Protein AF-D3AUE2-F1 (afdb_monomer_lite)

Secondary structure (DSSP, 8-state):
-----------------------------------------TT---TTSPEEEEEEE---HHHHHHHHHHHHHHHHTHHHHHTEEEEEEE-SSHHHHHHHHHHHHTT-TTPPPPPSEE---HHHHHHHHTTT-S--GGGGS-HHHHHTS-HHHHHHT--TT-S---S-------

Structure (mmCIF, N/CA/C/O backbone):
data_AF-D3AUE2-F1
#
_entry.id   AF-D3AUE2-F1
#
loop_
_atom_site.group_PDB
_atom_site.id
_atom_site.type_symbol
_atom_site.label_atom_id
_atom_site.label_alt_id
_atom_site.label_comp_id
_atom_site.label_asym_id
_atom_site.label_entity_id
_atom_site.label_seq_id
_atom_site.pdbx_PDB_ins_code
_atom_site.Cartn_x
_atom_site.Cartn_y
_atom_site.Cartn_z
_atom_site.occupancy
_atom_site.B_iso_or_equiv
_atom_site.auth_seq_id
_atom_site.auth_comp_id
_atom_site.auth_asym_id
_atom_site.auth_atom_id
_atom_site.pdbx_PDB_model_num
ATOM 1 N N . MET A 1 1 ? -59.117 -44.805 85.372 1.00 37.91 1 MET A N 1
ATOM 2 C CA . MET A 1 1 ? -57.916 -45.395 84.750 1.00 37.91 1 MET A CA 1
ATOM 3 C C . MET A 1 1 ? -57.252 -44.289 83.938 1.00 37.91 1 MET A C 1
ATOM 5 O O . MET A 1 1 ? -57.875 -43.850 82.989 1.00 37.91 1 MET A O 1
ATOM 9 N N . ILE A 1 2 ? -56.075 -43.821 84.394 1.00 37.97 2 ILE A N 1
ATOM 10 C CA . ILE A 1 2 ? -55.089 -42.940 83.708 1.00 37.97 2 ILE A CA 1
ATOM 11 C C . ILE A 1 2 ? -55.617 -41.509 83.374 1.00 37.97 2 ILE A C 1
ATOM 13 O O . ILE A 1 2 ? -56.423 -41.362 82.472 1.00 37.97 2 ILE A O 1
ATOM 17 N N . ARG A 1 3 ? -55.403 -40.445 84.185 1.00 29.08 3 ARG A N 1
ATOM 18 C CA . ARG A 1 3 ? -54.170 -39.651 84.498 1.00 29.08 3 ARG A CA 1
ATOM 19 C C . ARG A 1 3 ? -53.664 -38.923 83.226 1.00 29.08 3 ARG A C 1
ATOM 21 O O . ARG A 1 3 ? -53.379 -39.604 82.257 1.00 29.08 3 ARG A O 1
ATOM 28 N N . PHE A 1 4 ? -53.649 -37.591 83.088 1.00 37.53 4 PHE A N 1
ATOM 29 C CA . PHE A 1 4 ? -52.763 -36.584 83.711 1.00 37.53 4 PHE A CA 1
ATOM 30 C C . PHE A 1 4 ? -53.213 -35.161 83.258 1.00 37.53 4 PHE A C 1
ATOM 32 O O . PHE A 1 4 ? -53.551 -34.997 82.093 1.00 37.53 4 PHE A O 1
ATOM 39 N N . GLN A 1 5 ? -53.416 -34.211 84.189 1.00 35.44 5 GLN A N 1
ATOM 40 C CA . GLN A 1 5 ? -52.673 -32.932 84.396 1.00 35.44 5 GLN A CA 1
ATOM 41 C C . GLN A 1 5 ? -52.550 -32.007 83.158 1.00 35.44 5 GLN A C 1
ATOM 43 O O . GLN A 1 5 ? -51.971 -32.408 82.161 1.00 35.44 5 GLN A O 1
ATOM 48 N N . CYS A 1 6 ? -53.195 -30.829 83.100 1.00 32.47 6 CYS A N 1
ATOM 49 C CA . CYS A 1 6 ? -53.031 -29.595 83.905 1.00 32.47 6 CYS A CA 1
ATOM 50 C C . CYS A 1 6 ? -51.726 -28.851 83.578 1.00 32.47 6 CYS A C 1
ATOM 52 O O . CYS A 1 6 ? -50.677 -29.321 83.995 1.00 32.47 6 CYS A O 1
ATOM 54 N N . GLU A 1 7 ? -51.815 -27.697 82.901 1.00 35.69 7 GLU A N 1
ATOM 55 C CA . GLU A 1 7 ? -51.080 -26.479 83.284 1.00 35.69 7 GLU A CA 1
ATOM 56 C C . GLU A 1 7 ? -51.715 -25.225 82.647 1.00 35.69 7 GLU A C 1
ATOM 58 O O . GLU A 1 7 ? -51.944 -25.152 81.438 1.00 35.69 7 GLU A O 1
ATOM 63 N N . ASP A 1 8 ? -52.026 -24.267 83.517 1.00 37.56 8 ASP A N 1
ATOM 64 C CA . ASP A 1 8 ? -52.489 -22.905 83.261 1.00 37.56 8 ASP A CA 1
ATOM 65 C C . ASP A 1 8 ? -51.388 -22.015 82.639 1.00 37.56 8 ASP A C 1
ATOM 67 O O . ASP A 1 8 ? -50.202 -22.241 82.880 1.00 37.56 8 ASP A O 1
ATOM 71 N N . LYS A 1 9 ? -51.770 -20.923 81.951 1.00 37.84 9 LYS A N 1
ATOM 72 C CA . LYS A 1 9 ? -51.644 -19.535 82.472 1.00 37.84 9 LYS A CA 1
ATOM 73 C C . LYS A 1 9 ? -51.807 -18.432 81.409 1.00 37.84 9 LYS A C 1
ATOM 75 O O . LYS A 1 9 ? -51.056 -18.333 80.447 1.00 37.84 9 LYS A O 1
ATOM 80 N N . ASP A 1 10 ? -52.788 -17.578 81.706 1.00 36.41 10 ASP A N 1
ATOM 81 C CA . ASP A 1 10 ? -52.776 -16.105 81.700 1.00 36.41 10 ASP A CA 1
ATOM 82 C C . ASP A 1 10 ? -52.571 -15.281 80.410 1.00 36.41 10 ASP A C 1
ATOM 84 O O . ASP A 1 10 ? -51.472 -14.954 79.977 1.00 36.41 10 ASP A O 1
ATOM 88 N N . VAL A 1 11 ? -53.721 -14.848 79.874 1.00 45.31 11 VAL A N 1
ATOM 89 C CA . VAL A 1 11 ? -54.220 -13.452 79.796 1.00 45.31 11 VAL A CA 1
ATOM 90 C C . VAL A 1 11 ? -53.213 -12.306 79.583 1.00 45.31 11 VAL A C 1
ATOM 92 O O . VAL A 1 11 ? -52.459 -11.941 80.474 1.00 45.31 11 VAL A O 1
ATOM 95 N N . MET A 1 12 ? -53.391 -11.590 78.465 1.00 35.72 12 MET A N 1
ATOM 96 C CA . MET A 1 12 ? -53.566 -10.121 78.341 1.00 35.72 12 MET A CA 1
ATOM 97 C C . MET A 1 12 ? -53.709 -9.829 76.836 1.00 35.72 12 MET A C 1
ATOM 99 O O . MET A 1 12 ? -52.903 -10.276 76.038 1.00 35.72 12 MET A O 1
ATOM 103 N N . GLY A 1 13 ? -54.751 -9.185 76.321 1.00 34.28 13 GLY A N 1
ATOM 104 C CA . GLY A 1 13 ? -55.212 -7.853 76.687 1.00 34.28 13 GLY A CA 1
ATOM 105 C C . GLY A 1 13 ? -55.152 -6.971 75.429 1.00 34.28 13 GLY A C 1
ATOM 106 O O . GLY A 1 13 ? -54.080 -6.635 74.944 1.00 34.28 13 GLY A O 1
ATOM 107 N N . MET A 1 14 ? -56.332 -6.667 74.886 1.00 39.00 14 MET A N 1
ATOM 108 C CA . MET A 1 14 ? -56.672 -5.808 73.738 1.00 39.00 14 MET A CA 1
ATOM 109 C C . MET A 1 14 ? -55.704 -4.659 73.380 1.00 39.00 14 MET A C 1
ATOM 111 O O . MET A 1 14 ? -55.317 -3.881 74.247 1.00 39.00 14 MET A O 1
ATOM 115 N N . LYS A 1 15 ? -55.553 -4.383 72.070 1.00 33.09 15 LYS A N 1
ATOM 116 C CA . LYS A 1 15 ? -56.135 -3.179 71.419 1.00 33.09 15 LYS A CA 1
ATOM 117 C C . LYS A 1 15 ? -55.868 -3.145 69.908 1.00 33.09 15 LYS A C 1
ATOM 119 O O . LYS A 1 15 ? -54.731 -3.056 69.452 1.00 33.09 15 LYS A O 1
ATOM 124 N N . MET A 1 16 ? -56.959 -3.151 69.141 1.00 40.81 16 MET A N 1
ATOM 125 C CA . MET A 1 16 ? -56.975 -2.872 67.707 1.00 40.81 16 MET A CA 1
ATOM 126 C C . MET A 1 16 ? -56.607 -1.410 67.438 1.00 40.81 16 MET A C 1
ATOM 128 O O . MET A 1 16 ? -57.192 -0.503 68.028 1.00 40.81 16 MET A O 1
ATOM 132 N N . LYS A 1 17 ? -55.692 -1.180 66.495 1.00 41.56 17 LYS A N 1
ATOM 133 C CA . LYS A 1 17 ? -55.475 0.117 65.846 1.00 41.56 17 LYS A CA 1
ATOM 134 C C . LYS A 1 17 ? -55.582 -0.086 64.338 1.00 41.56 17 LYS A C 1
ATOM 136 O O . LYS A 1 17 ? -54.789 -0.787 63.721 1.00 41.56 17 LYS A O 1
ATOM 141 N N . LYS A 1 18 ? -56.676 0.453 63.808 1.00 48.44 18 LYS A N 1
ATOM 142 C CA . LYS A 1 18 ? -57.159 0.382 62.432 1.00 48.44 18 LYS A CA 1
ATOM 143 C C . LYS A 1 18 ? -56.285 1.281 61.557 1.00 48.44 18 LYS A C 1
ATOM 145 O O . LYS A 1 18 ? -56.483 2.489 61.580 1.00 48.44 18 LYS A O 1
ATOM 150 N N . ASN A 1 19 ? -55.362 0.700 60.788 1.00 46.38 19 ASN A N 1
ATOM 151 C CA . ASN A 1 19 ? -54.702 1.410 59.694 1.00 46.38 19 ASN A CA 1
ATOM 152 C C . ASN A 1 19 ? -55.219 0.895 58.350 1.00 46.38 19 ASN A C 1
ATOM 154 O O . ASN A 1 19 ? -55.235 -0.296 58.056 1.00 46.38 19 ASN A O 1
ATOM 158 N N . TRP A 1 20 ? -55.715 1.865 57.600 1.00 42.78 20 TRP A N 1
ATOM 159 C CA . TRP A 1 20 ? -56.394 1.806 56.321 1.00 42.78 20 TRP A CA 1
ATOM 160 C C . TRP A 1 20 ? -55.455 1.274 55.228 1.00 42.78 20 TRP A C 1
ATOM 162 O O . TRP A 1 20 ? -54.396 1.842 54.982 1.00 42.78 20 TRP A O 1
ATOM 172 N N . VAL A 1 21 ? -55.861 0.192 54.564 1.00 53.25 21 VAL A N 1
ATOM 173 C CA . VAL A 1 21 ? -55.276 -0.291 53.305 1.00 53.25 21 VAL A CA 1
ATOM 174 C C . VAL A 1 21 ? -55.926 0.421 52.122 1.00 53.25 21 VAL A C 1
ATOM 176 O O . VAL A 1 21 ? -57.147 0.380 51.989 1.00 53.25 21 VAL A O 1
ATOM 179 N N . LEU A 1 22 ? -55.125 1.030 51.247 1.00 46.25 22 LEU A N 1
ATOM 180 C CA . LEU A 1 22 ? -55.459 1.189 49.829 1.00 46.25 22 LEU A CA 1
ATOM 181 C C . LEU A 1 22 ? -54.157 1.318 48.998 1.00 46.25 22 LEU A C 1
ATOM 183 O O . LEU A 1 22 ? -53.331 2.172 49.320 1.00 46.25 22 LEU A O 1
ATOM 187 N N . PRO A 1 23 ? -53.942 0.455 47.981 1.00 58.38 23 PRO A N 1
ATOM 188 C CA . PRO A 1 23 ? -52.723 0.388 47.170 1.00 58.38 23 PRO A CA 1
ATOM 189 C C . PRO A 1 23 ? -52.900 1.092 45.814 1.00 58.38 23 PRO A C 1
ATOM 191 O O . PRO A 1 23 ? -53.930 0.896 45.179 1.00 58.38 23 PRO A O 1
ATOM 194 N N . VAL A 1 24 ? -51.904 1.842 45.318 1.00 47.72 24 VAL A N 1
ATOM 195 C CA . VAL A 1 24 ? -51.867 2.313 43.913 1.00 47.72 24 VAL A CA 1
ATOM 196 C C . VAL A 1 24 ? -50.420 2.441 43.394 1.00 47.72 24 VAL A C 1
ATOM 198 O O . VAL A 1 24 ? -49.663 3.304 43.819 1.00 47.72 24 VAL A O 1
ATOM 201 N N . LEU A 1 25 ? -50.100 1.521 42.476 1.00 43.50 25 LEU A N 1
ATOM 202 C CA . LEU A 1 25 ? -49.311 1.608 41.232 1.00 43.50 25 LEU A CA 1
ATOM 203 C C . LEU A 1 25 ? -47.941 2.330 41.174 1.00 43.50 25 LEU A C 1
ATOM 205 O O . LEU A 1 25 ? -47.843 3.546 41.070 1.00 43.50 25 LEU A O 1
ATOM 209 N N . ALA A 1 26 ? -46.898 1.498 41.057 1.00 51.16 26 ALA A N 1
ATOM 210 C CA . ALA A 1 26 ? -45.979 1.380 39.912 1.00 51.16 26 ALA A CA 1
ATOM 211 C C . ALA A 1 26 ? -45.621 2.632 39.074 1.00 51.16 26 ALA A C 1
ATOM 213 O O . ALA A 1 26 ? -46.390 3.044 38.212 1.00 51.16 26 ALA A O 1
ATOM 214 N N . ALA A 1 27 ? -44.369 3.090 39.203 1.00 45.81 27 ALA A N 1
ATOM 215 C CA . ALA A 1 27 ? -43.569 3.677 38.117 1.00 45.81 27 ALA A CA 1
ATOM 216 C C . ALA A 1 27 ? -42.082 3.708 38.523 1.00 45.81 27 ALA A C 1
ATOM 218 O O . ALA A 1 27 ? -41.502 4.751 38.808 1.00 45.81 27 ALA A O 1
ATOM 219 N N . GLY A 1 28 ? -41.462 2.536 38.609 1.00 51.03 28 GLY A N 1
ATOM 220 C CA . GLY A 1 28 ? -40.020 2.400 38.765 1.00 51.03 28 GLY A CA 1
ATOM 221 C C . GLY A 1 28 ? -39.568 1.223 37.920 1.00 51.03 28 GLY A C 1
ATOM 222 O O . GLY A 1 28 ? -40.233 0.193 37.943 1.00 51.03 28 GLY A O 1
ATOM 223 N N . ILE A 1 29 ? -38.440 1.387 37.224 1.00 53.91 29 ILE A N 1
ATOM 224 C CA . ILE A 1 29 ? -37.776 0.440 36.306 1.00 53.91 29 ILE A CA 1
ATOM 225 C C . ILE A 1 29 ? -38.109 0.690 34.823 1.00 53.91 29 ILE A C 1
ATOM 227 O O . ILE A 1 29 ? -38.934 0.025 34.210 1.00 53.91 29 ILE A O 1
ATOM 231 N N . LEU A 1 30 ? -37.370 1.630 34.230 1.00 49.66 30 LEU A N 1
ATOM 232 C CA . LEU A 1 30 ? -37.039 1.670 32.800 1.00 49.66 30 LEU A CA 1
ATOM 233 C C . LEU A 1 30 ? -35.543 2.002 32.696 1.00 49.66 30 LEU A C 1
ATOM 235 O O . LEU A 1 30 ? -35.139 3.085 32.297 1.00 49.66 30 LEU A O 1
ATOM 239 N N . ALA A 1 31 ? -34.708 1.076 33.165 1.00 56.62 31 ALA A N 1
ATOM 240 C CA . ALA A 1 31 ? -33.255 1.129 32.999 1.00 56.62 31 ALA A CA 1
ATOM 241 C C . ALA A 1 31 ? -32.714 -0.289 32.771 1.00 56.62 31 ALA A C 1
ATOM 243 O O . ALA A 1 31 ? -31.778 -0.739 33.427 1.00 56.62 31 ALA A O 1
ATOM 244 N N . SER A 1 32 ? -33.358 -1.030 31.869 1.00 55.06 32 SER A N 1
ATOM 245 C CA . SER A 1 32 ? -32.980 -2.399 31.532 1.00 55.06 32 SER A CA 1
ATOM 246 C C . SER A 1 32 ? -32.479 -2.452 30.093 1.00 55.06 32 SER A C 1
ATOM 248 O O . SER A 1 32 ? -33.262 -2.486 29.154 1.00 55.06 32 SER A O 1
ATOM 250 N N . GLY A 1 33 ? -31.151 -2.474 29.962 1.00 53.62 33 GLY A N 1
ATOM 251 C CA . GLY A 1 33 ? -30.468 -3.270 28.946 1.00 53.62 33 GLY A CA 1
ATOM 252 C C . GLY A 1 33 ? -30.446 -2.733 27.518 1.00 53.62 33 GLY A C 1
ATOM 253 O O . GLY A 1 33 ? -30.975 -3.376 26.621 1.00 53.62 33 GLY A O 1
ATOM 254 N N . LEU A 1 34 ? -29.662 -1.682 27.266 1.00 49.75 34 LEU A N 1
ATOM 255 C CA . LEU A 1 34 ? -28.878 -1.629 26.026 1.00 49.75 34 LEU A CA 1
ATOM 256 C C . LEU A 1 34 ? -27.600 -2.458 26.223 1.00 49.75 34 LEU A C 1
ATOM 258 O O . LEU A 1 34 ? -26.486 -1.955 26.114 1.00 49.75 34 LEU A O 1
ATOM 262 N N . THR A 1 35 ? -27.734 -3.744 26.549 1.00 52.44 35 THR A N 1
ATOM 263 C CA . THR A 1 35 ? -26.647 -4.685 26.273 1.00 52.44 35 THR A CA 1
ATOM 264 C C . THR A 1 35 ? -26.728 -4.975 24.784 1.00 52.44 35 THR A C 1
ATOM 266 O O . THR A 1 35 ? -27.334 -5.959 24.363 1.00 52.44 35 THR A O 1
ATOM 269 N N . GLY A 1 36 ? -26.196 -4.055 23.975 1.00 56.28 36 GLY A N 1
ATOM 270 C CA . GLY A 1 36 ? -25.914 -4.346 22.581 1.00 56.28 36 GLY A CA 1
ATOM 271 C C . GLY A 1 36 ? -24.999 -5.560 22.567 1.00 56.28 36 GLY A C 1
ATOM 272 O O . GLY A 1 36 ? -23.877 -5.489 23.063 1.00 56.28 36 GLY A O 1
ATOM 273 N N . CYS A 1 37 ? -25.499 -6.693 22.078 1.00 60.78 37 CYS A N 1
ATOM 274 C CA . CYS A 1 37 ? -24.638 -7.807 21.727 1.00 60.78 37 CYS A CA 1
ATOM 275 C C . CYS A 1 37 ? -23.662 -7.281 20.676 1.00 60.78 37 CYS A C 1
ATOM 277 O O . CYS A 1 37 ? -24.027 -7.125 19.512 1.00 60.78 37 CYS A O 1
ATOM 279 N N . GLU A 1 38 ? -22.443 -6.971 21.109 1.00 63.28 38 GLU A N 1
ATOM 280 C CA . GLU A 1 38 ? -21.303 -6.736 20.236 1.00 63.28 38 GLU A CA 1
ATOM 281 C C . GLU A 1 38 ? -21.110 -8.054 19.477 1.00 63.28 38 GLU A C 1
ATOM 283 O O . GLU A 1 38 ? -20.576 -9.031 20.009 1.00 63.28 38 GLU A O 1
ATOM 288 N N . LYS A 1 39 ? -21.698 -8.143 18.275 1.00 67.06 39 LYS A N 1
ATOM 289 C CA . LYS A 1 39 ? -21.447 -9.256 17.364 1.00 67.06 39 LYS A CA 1
ATOM 290 C C . LYS A 1 39 ? -19.948 -9.226 17.127 1.00 67.06 39 LYS A C 1
ATOM 292 O O . LYS A 1 39 ? -19.445 -8.258 16.567 1.00 67.06 39 LYS A O 1
ATOM 297 N N . LYS A 1 40 ? -19.244 -10.242 17.627 1.00 73.06 40 LYS A N 1
ATOM 298 C CA . LYS A 1 40 ? -17.818 -10.385 17.356 1.00 73.06 40 LYS A CA 1
ATOM 299 C C . LYS A 1 40 ? -17.657 -10.447 15.848 1.00 73.06 40 LYS A C 1
ATOM 301 O O . LYS A 1 40 ? -18.271 -11.301 15.207 1.00 73.06 40 LYS A O 1
ATOM 306 N N . ASP A 1 41 ? -16.884 -9.511 15.321 1.00 85.69 41 ASP A N 1
ATOM 307 C CA . ASP A 1 41 ? -16.500 -9.524 13.925 1.00 85.69 41 ASP A CA 1
ATOM 308 C C . ASP A 1 41 ? -15.813 -10.871 13.617 1.00 85.69 41 ASP A C 1
ATOM 310 O O . ASP A 1 41 ? -15.003 -11.336 14.432 1.00 85.69 41 ASP A O 1
ATOM 314 N N . PRO A 1 42 ? -16.157 -11.545 12.505 1.00 85.19 42 PRO A N 1
ATOM 315 C CA . PRO A 1 42 ? -15.612 -12.863 12.174 1.00 85.19 42 PRO A CA 1
ATOM 316 C C . PRO A 1 42 ? -14.086 -12.867 12.005 1.00 85.19 42 PRO A C 1
ATOM 318 O O . PRO A 1 42 ? -13.477 -13.931 12.113 1.00 85.19 42 PRO A O 1
ATOM 321 N N . TYR A 1 43 ? -13.468 -11.701 11.802 1.00 85.94 43 TYR A N 1
ATOM 322 C CA . TYR A 1 43 ? -12.025 -11.517 11.667 1.00 85.94 43 TYR A CA 1
ATOM 323 C C . TYR A 1 43 ? -11.372 -10.960 12.941 1.00 85.94 43 TYR A C 1
ATOM 325 O O . TYR A 1 43 ? -10.178 -10.673 12.954 1.00 85.94 43 TYR A O 1
ATOM 333 N N . GLY A 1 44 ? -12.131 -10.833 14.035 1.00 89.12 44 GLY A N 1
ATOM 334 C CA . GLY A 1 44 ? -11.626 -10.343 15.318 1.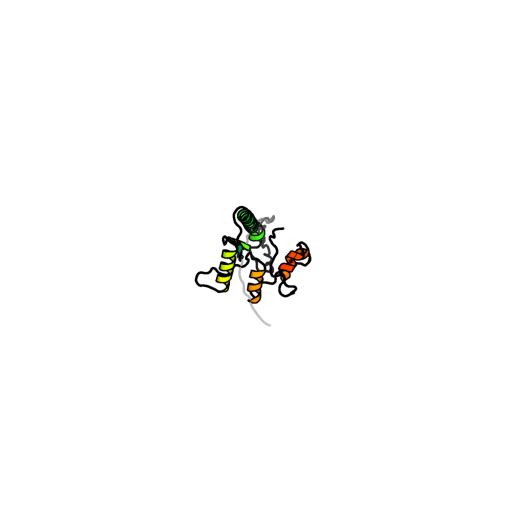00 89.12 44 GLY A CA 1
ATOM 335 C C . GLY A 1 44 ? -11.394 -8.832 15.365 1.00 89.12 44 GLY A C 1
ATOM 336 O O . GLY A 1 44 ? -10.733 -8.353 16.286 1.00 89.12 44 GLY A O 1
ATOM 337 N N . LEU A 1 45 ? -11.938 -8.087 14.401 1.00 92.56 45 LEU A N 1
ATOM 338 C CA . LEU A 1 45 ? -11.827 -6.636 14.346 1.00 92.56 45 LEU A CA 1
ATOM 339 C C . LEU A 1 45 ? -12.669 -5.957 15.439 1.00 92.56 45 LEU A C 1
ATOM 341 O O . LEU A 1 45 ? -13.753 -6.418 15.810 1.00 92.56 45 LEU A O 1
ATOM 345 N N . SER A 1 46 ? -12.153 -4.858 15.993 1.00 92.81 46 SER A N 1
ATOM 346 C CA . SER A 1 46 ? -12.847 -4.076 17.017 1.00 92.81 46 SER A CA 1
ATOM 347 C C . SER A 1 46 ? -12.331 -2.646 17.077 1.00 92.81 46 SER A C 1
ATOM 349 O O . SER A 1 46 ? -11.139 -2.416 17.268 1.00 92.81 46 SER A O 1
ATOM 351 N N . ALA A 1 47 ? -13.243 -1.672 17.072 1.00 92.81 47 ALA A N 1
ATOM 352 C CA . ALA A 1 47 ? -12.908 -0.263 17.290 1.00 92.81 47 ALA A CA 1
ATOM 353 C C . ALA A 1 47 ? -12.212 0.008 18.643 1.00 92.81 47 ALA A C 1
ATOM 355 O O . ALA A 1 47 ? -11.513 1.006 18.792 1.00 92.81 47 ALA A O 1
ATOM 356 N N . LYS A 1 48 ? -12.386 -0.872 19.642 1.00 93.00 48 LYS A N 1
ATOM 357 C CA . LYS A 1 48 ? -11.732 -0.753 20.960 1.00 93.00 48 LYS A CA 1
ATOM 358 C C . LYS A 1 48 ? -10.288 -1.251 20.959 1.00 93.00 48 LYS A C 1
ATOM 360 O O . LYS A 1 48 ? -9.530 -0.888 21.853 1.00 93.00 48 LYS A O 1
ATOM 365 N N . ASN A 1 49 ? -9.939 -2.111 20.009 1.00 94.06 49 ASN A N 1
ATOM 366 C CA . ASN A 1 49 ? -8.610 -2.686 19.865 1.00 94.06 49 ASN A CA 1
ATOM 367 C C . ASN A 1 49 ? -8.238 -2.685 18.378 1.00 94.06 49 ASN A C 1
ATOM 369 O O . ASN A 1 49 ? -8.285 -3.744 17.744 1.00 94.06 49 ASN A O 1
ATOM 373 N N . PRO A 1 50 ? -7.969 -1.495 17.814 1.00 95.88 50 PRO A N 1
ATOM 374 C CA . PRO A 1 50 ? -7.774 -1.358 16.387 1.00 95.88 50 PRO A CA 1
ATOM 375 C C . PRO A 1 50 ? -6.493 -2.054 15.926 1.00 95.88 50 PRO A C 1
ATOM 377 O O . PRO A 1 50 ? -5.512 -2.140 16.666 1.00 95.88 50 PRO A O 1
ATOM 380 N N . VAL A 1 51 ? -6.506 -2.514 14.679 1.00 97.31 51 VAL A N 1
ATOM 381 C CA . VAL A 1 51 ? -5.323 -3.012 13.973 1.00 97.31 51 VAL A CA 1
ATOM 382 C C . VAL A 1 51 ? -4.773 -1.923 13.062 1.00 97.31 51 VAL A C 1
ATOM 384 O O . VAL A 1 51 ? -5.542 -1.197 12.428 1.00 97.31 51 VAL A O 1
ATOM 387 N N . THR A 1 52 ? -3.450 -1.813 12.986 1.00 97.69 52 THR A N 1
ATOM 388 C CA . THR A 1 52 ? -2.781 -0.883 12.073 1.00 97.69 52 THR A CA 1
ATOM 389 C C . THR A 1 52 ? -2.310 -1.629 10.833 1.00 97.69 52 THR A C 1
ATOM 391 O O . THR A 1 52 ? -1.669 -2.667 10.959 1.00 97.69 52 THR A O 1
ATOM 394 N N . ILE A 1 53 ? -2.619 -1.085 9.658 1.00 98.25 53 ILE A N 1
ATOM 395 C CA . ILE A 1 53 ? -2.139 -1.533 8.353 1.00 98.25 53 ILE A CA 1
ATOM 396 C C . ILE A 1 53 ? -1.187 -0.471 7.817 1.00 98.25 53 ILE A C 1
ATOM 398 O O . ILE A 1 53 ? -1.558 0.691 7.641 1.00 98.25 53 ILE A O 1
ATOM 402 N N . THR A 1 54 ? 0.042 -0.876 7.544 1.00 98.56 54 THR A N 1
ATOM 403 C CA . THR A 1 54 ? 1.088 -0.007 7.013 1.00 98.56 54 THR A CA 1
ATOM 404 C C . THR A 1 54 ? 1.164 -0.121 5.495 1.00 98.56 54 THR A C 1
ATOM 406 O O . THR A 1 54 ? 1.263 -1.214 4.938 1.00 98.56 54 THR A O 1
ATOM 409 N N . ILE A 1 55 ? 1.121 1.025 4.812 1.00 98.56 55 ILE A N 1
ATOM 410 C CA . ILE A 1 55 ? 1.197 1.105 3.353 1.00 98.56 55 ILE A CA 1
ATOM 411 C C . ILE A 1 55 ? 2.409 1.928 2.946 1.00 98.56 55 ILE A C 1
ATOM 413 O O . ILE A 1 55 ? 2.537 3.092 3.326 1.00 98.56 55 ILE A O 1
ATOM 417 N N . TRP A 1 56 ? 3.288 1.363 2.126 1.00 98.62 56 TRP A N 1
ATOM 418 C CA . TRP A 1 56 ? 4.365 2.125 1.498 1.00 98.62 56 TRP A CA 1
ATOM 419 C C . TRP A 1 56 ? 4.053 2.441 0.040 1.00 98.62 56 TRP A C 1
ATOM 421 O O . TRP A 1 56 ? 3.624 1.585 -0.729 1.00 98.62 56 TRP A O 1
ATOM 431 N N . HIS A 1 57 ? 4.299 3.680 -0.366 1.00 97.88 57 HIS A N 1
ATOM 432 C CA . HIS A 1 57 ? 4.094 4.124 -1.741 1.00 97.88 57 HIS A CA 1
ATOM 433 C C . HIS A 1 57 ? 5.211 5.067 -2.187 1.00 97.88 57 HIS A C 1
ATOM 435 O O . HIS A 1 57 ? 6.045 5.496 -1.394 1.00 97.88 57 HIS A O 1
ATOM 441 N N . TYR A 1 58 ? 5.219 5.412 -3.473 1.00 96.88 58 TYR A N 1
ATOM 442 C CA . TYR A 1 58 ? 6.162 6.3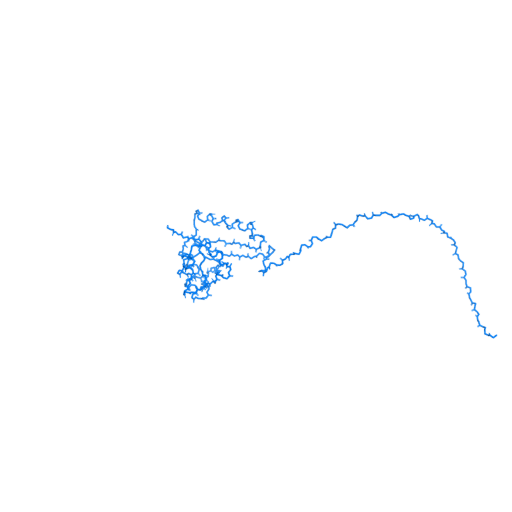73 -4.059 1.00 96.88 58 TYR A CA 1
ATOM 443 C C . TYR A 1 58 ? 5.465 7.621 -4.626 1.00 96.88 58 TYR A C 1
ATOM 445 O O . TYR A 1 58 ? 6.083 8.427 -5.317 1.00 96.88 58 TYR A O 1
ATOM 453 N N . TYR A 1 59 ? 4.166 7.793 -4.352 1.00 96.25 59 TYR A N 1
ATOM 454 C CA . TYR A 1 59 ? 3.420 8.985 -4.758 1.00 96.25 59 TYR A CA 1
ATOM 455 C C . TYR A 1 59 ? 3.986 10.273 -4.152 1.00 96.25 59 TYR A C 1
ATOM 457 O O . TYR A 1 59 ? 4.358 10.320 -2.975 1.00 96.25 59 TYR A O 1
ATOM 465 N N . ASN A 1 60 ? 3.959 11.330 -4.966 1.00 95.19 60 ASN A N 1
ATOM 466 C CA . ASN A 1 60 ? 4.389 12.684 -4.628 1.00 95.19 60 ASN A CA 1
ATOM 467 C C . ASN A 1 60 ? 3.394 13.721 -5.165 1.00 95.19 60 ASN A C 1
ATOM 469 O O . ASN A 1 60 ? 2.577 13.419 -6.041 1.00 95.19 60 ASN A O 1
ATOM 473 N N . GLY A 1 61 ? 3.492 14.955 -4.661 1.00 96.06 61 GLY A N 1
ATOM 474 C CA . GLY A 1 61 ? 2.654 16.078 -5.091 1.00 96.06 61 GLY A CA 1
ATOM 475 C C . GLY A 1 61 ? 1.164 15.736 -5.043 1.00 96.06 61 GLY A C 1
ATOM 476 O O . GLY A 1 61 ? 0.697 15.116 -4.091 1.00 96.06 61 GLY A O 1
ATOM 477 N N . VAL A 1 62 ? 0.440 16.059 -6.115 1.00 95.69 62 VAL A N 1
ATOM 478 C CA . VAL A 1 62 ? -1.019 15.870 -6.204 1.00 95.69 62 VAL A CA 1
ATOM 479 C C . VAL A 1 62 ? -1.472 14.414 -6.051 1.00 95.69 62 VAL A C 1
ATOM 481 O O . VAL A 1 62 ? -2.552 14.160 -5.527 1.00 95.69 62 VAL A O 1
ATOM 484 N N . GLN A 1 63 ? -0.652 13.439 -6.464 1.00 93.88 63 GLN A N 1
ATOM 485 C CA . GLN A 1 63 ? -0.985 12.021 -6.277 1.00 93.88 63 GLN A CA 1
ATOM 486 C C . GLN A 1 63 ? -0.923 11.641 -4.798 1.00 93.88 63 GLN A C 1
ATOM 488 O O . GLN A 1 63 ? -1.789 10.918 -4.311 1.00 93.88 63 GLN A O 1
ATOM 493 N N . LYS A 1 64 ? 0.083 12.157 -4.077 1.00 96.38 64 LYS A N 1
ATOM 494 C CA . LYS A 1 64 ? 0.201 11.951 -2.632 1.00 96.38 64 LYS A CA 1
ATOM 495 C C . LYS A 1 64 ? -0.962 12.611 -1.902 1.00 96.38 64 LYS A C 1
ATOM 497 O O . LYS A 1 64 ? -1.573 11.959 -1.073 1.00 96.38 64 LYS A O 1
ATOM 502 N N . GLU A 1 65 ? -1.288 13.856 -2.233 1.00 97.88 65 GLU A N 1
ATOM 503 C CA . GLU A 1 65 ? -2.411 14.576 -1.616 1.00 97.88 65 GLU A CA 1
ATOM 504 C C . GLU A 1 65 ? -3.735 13.820 -1.798 1.00 97.88 65 GLU A C 1
ATOM 506 O O . GLU A 1 65 ? -4.488 13.643 -0.842 1.00 97.88 65 GLU A O 1
ATOM 511 N N . GLY A 1 66 ? -3.991 13.306 -3.006 1.00 97.44 66 GLY A N 1
ATOM 512 C CA . GLY A 1 66 ? -5.162 12.471 -3.271 1.00 97.44 66 GLY A CA 1
ATOM 513 C C . GLY A 1 66 ? -5.160 11.174 -2.457 1.00 97.44 66 GLY A C 1
ATOM 514 O O . GLY A 1 66 ? -6.178 10.817 -1.868 1.00 97.44 66 GLY A O 1
ATOM 515 N N . PHE A 1 67 ? -4.020 10.483 -2.381 1.00 97.38 67 PHE A N 1
ATOM 516 C CA . PHE A 1 67 ? -3.902 9.253 -1.597 1.00 97.38 67 PHE A CA 1
ATOM 517 C C . PHE A 1 67 ? -4.059 9.502 -0.090 1.00 97.38 67 PHE A C 1
ATOM 519 O O . PHE A 1 67 ? -4.794 8.774 0.573 1.00 97.38 67 PHE A O 1
ATOM 526 N N . ASP A 1 68 ? -3.448 10.564 0.438 1.00 98.19 68 ASP A N 1
ATOM 527 C CA . ASP A 1 68 ? -3.587 10.984 1.835 1.00 98.19 68 ASP A CA 1
ATOM 528 C C . ASP A 1 68 ? -5.061 11.260 2.175 1.00 98.19 68 ASP A C 1
ATOM 530 O O . ASP A 1 68 ? -5.541 10.835 3.225 1.00 98.19 68 ASP A O 1
ATOM 534 N N . GLN A 1 69 ? -5.808 11.908 1.272 1.00 98.50 69 GLN A N 1
ATOM 535 C CA . GLN A 1 69 ? -7.238 12.158 1.461 1.00 98.50 69 GLN A CA 1
ATOM 536 C C . GLN A 1 69 ? -8.056 10.858 1.492 1.00 98.50 69 GLN A C 1
ATOM 538 O O . GLN A 1 69 ? -8.996 10.750 2.283 1.00 98.50 69 GLN A O 1
ATOM 543 N N . LEU A 1 70 ? -7.719 9.865 0.661 1.00 98.06 70 LEU A N 1
ATOM 544 C CA . LEU A 1 70 ? -8.366 8.547 0.691 1.00 98.06 70 LEU A CA 1
ATOM 545 C C . LEU A 1 70 ? -8.084 7.823 2.013 1.00 98.06 70 LEU A C 1
ATOM 547 O O . LEU A 1 70 ? -9.016 7.315 2.636 1.00 98.06 70 LEU A O 1
ATOM 551 N N . VAL A 1 71 ? -6.830 7.837 2.475 1.00 98.50 71 VAL A N 1
ATOM 552 C CA . VAL A 1 71 ? -6.423 7.255 3.765 1.00 98.50 71 VAL A CA 1
ATOM 553 C C . VAL A 1 71 ? -7.147 7.938 4.923 1.00 98.50 71 VAL A C 1
ATOM 555 O O . VAL A 1 71 ? -7.707 7.259 5.782 1.00 98.50 71 VAL A O 1
ATOM 558 N N . GLN A 1 72 ? -7.199 9.272 4.927 1.00 98.62 72 GLN A N 1
ATOM 559 C CA . GLN A 1 72 ? -7.934 10.032 5.935 1.00 98.62 72 GLN A CA 1
ATOM 560 C C . GLN A 1 72 ? -9.419 9.663 5.927 1.00 98.62 72 GLN A C 1
ATOM 562 O O . GLN A 1 72 ? -9.979 9.338 6.971 1.00 98.62 72 GLN A O 1
ATOM 567 N N . THR A 1 73 ? -10.045 9.662 4.748 1.00 98.69 73 THR A N 1
ATOM 568 C CA . THR A 1 73 ? -11.471 9.345 4.603 1.00 98.69 73 THR A CA 1
ATOM 569 C C . THR A 1 73 ? -11.771 7.941 5.118 1.00 98.69 73 THR A C 1
ATOM 571 O O . THR A 1 73 ? -12.727 7.761 5.871 1.00 98.69 73 THR A O 1
ATOM 574 N N . PHE A 1 74 ? -10.945 6.951 4.772 1.00 98.62 74 PHE A N 1
ATOM 575 C CA . PHE A 1 74 ? -11.088 5.587 5.274 1.00 98.62 74 PHE A CA 1
ATOM 576 C C . PHE A 1 74 ? -10.951 5.532 6.800 1.00 98.62 74 PHE A C 1
ATOM 578 O O . PHE A 1 74 ? -11.839 5.013 7.477 1.00 98.62 74 PHE A O 1
ATOM 585 N N . ASN A 1 75 ? -9.888 6.125 7.352 1.00 98.56 75 ASN A N 1
ATOM 586 C CA . ASN A 1 75 ? -9.623 6.133 8.791 1.00 98.56 75 ASN A CA 1
ATOM 587 C C . ASN A 1 75 ? -10.720 6.844 9.595 1.00 98.56 75 ASN A C 1
ATOM 589 O O . ASN A 1 75 ? -11.007 6.441 10.718 1.00 98.56 75 ASN A O 1
ATOM 593 N N . GLU A 1 76 ? -11.356 7.880 9.046 1.00 98.19 76 GLU A N 1
ATOM 594 C CA . GLU A 1 76 ? -12.436 8.622 9.709 1.00 98.19 76 GLU A CA 1
ATOM 595 C C . GLU A 1 76 ? -13.824 7.968 9.548 1.00 98.19 76 GLU A C 1
ATOM 597 O O . GLU A 1 76 ? -14.746 8.295 10.305 1.00 98.19 76 GLU A O 1
ATOM 602 N N . SER A 1 77 ? -13.980 7.029 8.608 1.00 97.88 77 SER A N 1
ATOM 603 C CA . SER A 1 77 ? -15.242 6.344 8.294 1.00 97.88 77 SER A CA 1
ATOM 604 C C . SER A 1 77 ? -15.182 4.844 8.613 1.00 97.88 77 SER A C 1
ATOM 606 O O . SER A 1 77 ? -15.106 4.473 9.787 1.00 97.88 77 SER A O 1
ATOM 608 N N . GLU A 1 78 ? -15.214 3.981 7.594 1.00 97.12 78 GLU A N 1
ATOM 609 C CA . GLU A 1 78 ? -15.265 2.525 7.737 1.00 97.12 78 GLU A CA 1
ATOM 610 C C . GLU A 1 78 ? -14.101 1.968 8.555 1.00 97.12 78 GLU A C 1
ATOM 612 O O . GLU A 1 78 ? -14.298 1.033 9.331 1.00 97.12 78 GLU A O 1
ATOM 617 N N . GLY A 1 79 ? -12.904 2.544 8.415 1.00 97.31 79 GLY A N 1
ATOM 618 C CA . GLY A 1 79 ? -11.729 2.152 9.184 1.00 97.31 79 GLY A CA 1
ATOM 619 C C . GLY A 1 79 ? -11.990 2.283 10.680 1.00 97.31 79 GLY A C 1
ATOM 620 O O . GLY A 1 79 ? -11.876 1.307 11.417 1.00 97.31 79 GLY A O 1
ATOM 621 N N . ARG A 1 80 ? -12.469 3.442 11.141 1.00 96.38 80 ARG A N 1
ATOM 622 C CA . ARG A 1 80 ? -12.822 3.647 12.554 1.00 96.38 80 ARG A CA 1
ATOM 623 C C . ARG A 1 80 ? -13.920 2.701 13.034 1.00 96.38 80 ARG A C 1
ATOM 625 O O . ARG A 1 80 ? -13.823 2.192 14.147 1.00 96.38 80 ARG A O 1
ATOM 632 N N . GLU A 1 81 ? -14.956 2.481 12.228 1.00 95.50 81 GLU A N 1
ATOM 633 C CA . GLU A 1 81 ? -16.069 1.594 12.595 1.00 95.50 81 GLU A CA 1
ATOM 634 C C . GLU A 1 81 ? -15.616 0.138 12.742 1.00 95.50 81 GLU A C 1
ATOM 636 O O . GLU A 1 81 ? -15.994 -0.538 13.700 1.00 95.50 81 GLU A O 1
ATOM 641 N N . LYS A 1 82 ? -14.757 -0.322 11.828 1.00 95.25 82 LYS A N 1
ATOM 642 C CA . LYS A 1 82 ? -14.185 -1.671 11.839 1.00 95.25 82 LYS A CA 1
ATOM 643 C C . LYS A 1 82 ? -13.030 -1.802 12.839 1.00 95.25 82 LYS A C 1
ATOM 645 O O . LYS A 1 82 ? -12.733 -2.903 13.273 1.00 95.25 82 LYS A O 1
ATOM 650 N N . GLY A 1 83 ? -12.398 -0.710 13.266 1.00 97.19 83 GLY A N 1
ATOM 651 C CA . GLY A 1 83 ? -11.172 -0.760 14.067 1.00 97.19 83 GLY A CA 1
ATOM 652 C C . GLY A 1 83 ? -9.938 -1.083 13.225 1.00 97.19 83 GLY A C 1
ATOM 653 O O . GLY A 1 83 ? -9.114 -1.901 13.615 1.00 97.19 83 GLY A O 1
ATOM 654 N N . ILE A 1 84 ? -9.827 -0.458 12.059 1.00 98.06 84 ILE A N 1
ATOM 655 C CA . ILE A 1 84 ? -8.674 -0.512 11.164 1.00 98.06 84 ILE A CA 1
ATOM 656 C C . ILE A 1 84 ? -8.118 0.906 11.046 1.00 98.06 84 ILE A C 1
ATOM 658 O O . ILE A 1 84 ? -8.859 1.850 10.776 1.00 98.06 84 ILE A O 1
ATOM 662 N N . ILE A 1 85 ? -6.811 1.044 11.233 1.00 98.31 85 ILE A N 1
ATOM 663 C CA . ILE A 1 85 ? -6.071 2.288 11.035 1.00 98.31 85 ILE A CA 1
ATOM 664 C C . ILE A 1 85 ? -5.078 2.054 9.906 1.00 98.31 85 ILE A C 1
ATOM 666 O O . ILE A 1 85 ? -4.285 1.122 9.964 1.00 98.31 85 ILE A O 1
ATOM 670 N N . VAL A 1 86 ? -5.103 2.897 8.883 1.00 98.69 86 VAL A N 1
ATOM 671 C CA . VAL A 1 86 ? -4.123 2.876 7.797 1.00 98.69 86 VAL A CA 1
ATOM 672 C C . VAL A 1 86 ? -3.074 3.952 8.040 1.00 98.69 86 VAL A C 1
ATOM 674 O O . VAL A 1 86 ? -3.409 5.130 8.175 1.00 98.69 86 VAL A O 1
ATOM 677 N N . GLU A 1 87 ? -1.806 3.554 8.046 1.00 98.56 87 GLU A N 1
ATOM 678 C CA . GLU A 1 87 ? -0.657 4.457 8.075 1.00 98.56 87 GLU A CA 1
ATOM 679 C C . GLU A 1 87 ? 0.094 4.364 6.746 1.00 98.56 87 GLU A C 1
ATOM 681 O O . GLU A 1 87 ? 0.645 3.321 6.394 1.00 98.56 87 GLU A O 1
ATOM 686 N N . ALA A 1 88 ? 0.098 5.460 5.987 1.00 98.19 88 ALA A N 1
ATOM 687 C CA . ALA A 1 88 ? 0.718 5.529 4.670 1.00 98.19 88 ALA A CA 1
ATOM 688 C C . ALA A 1 88 ? 2.024 6.330 4.697 1.00 98.19 88 ALA A C 1
ATOM 690 O O . ALA A 1 88 ? 2.075 7.447 5.215 1.00 98.19 88 ALA A O 1
ATOM 691 N N . TYR A 1 89 ? 3.071 5.779 4.082 1.00 98.00 89 TYR A N 1
ATOM 692 C CA . TYR A 1 89 ? 4.397 6.385 4.023 1.00 98.00 89 TYR A CA 1
ATOM 693 C C . TYR A 1 89 ? 4.890 6.480 2.582 1.00 98.00 89 TYR A C 1
ATOM 695 O O . TYR A 1 89 ? 5.067 5.466 1.900 1.00 98.00 89 TYR A O 1
ATOM 703 N N . SER A 1 90 ? 5.186 7.703 2.138 1.00 97.12 90 SER A N 1
ATOM 704 C CA . SER A 1 90 ? 5.929 7.895 0.894 1.00 97.12 90 SER A CA 1
ATOM 705 C C . SER A 1 90 ? 7.402 7.575 1.126 1.00 97.12 90 SER A C 1
ATOM 707 O O . SER A 1 90 ? 8.026 8.139 2.026 1.00 97.12 90 SER A O 1
ATOM 709 N N . LYS A 1 91 ? 7.969 6.706 0.291 1.00 97.50 91 LYS A N 1
ATOM 710 C CA . LYS A 1 91 ? 9.414 6.459 0.213 1.00 97.50 91 LYS A CA 1
ATOM 711 C C . LYS A 1 91 ? 10.106 7.354 -0.824 1.00 97.50 91 LYS A C 1
ATOM 713 O O . LYS A 1 91 ? 11.292 7.198 -1.064 1.00 97.50 91 LYS A O 1
ATOM 718 N N . GLY A 1 92 ? 9.394 8.325 -1.405 1.00 95.88 92 GLY A N 1
ATOM 719 C CA . GLY A 1 92 ? 9.962 9.350 -2.284 1.00 95.88 92 GLY A CA 1
ATOM 720 C C . GLY A 1 92 ? 10.056 8.924 -3.747 1.00 95.88 92 GLY A C 1
ATOM 721 O O . GLY A 1 92 ? 9.467 9.579 -4.600 1.00 95.88 92 GLY A O 1
ATOM 722 N N . SER A 1 93 ? 10.739 7.827 -4.062 1.00 96.25 93 SER A N 1
ATOM 723 C CA . SER A 1 93 ? 10.822 7.301 -5.432 1.00 96.25 93 SER A CA 1
ATOM 724 C C . SER A 1 93 ? 10.530 5.803 -5.486 1.00 96.25 93 SER A C 1
ATOM 726 O O . SER A 1 93 ? 10.502 5.126 -4.457 1.00 96.25 93 SER A O 1
ATOM 728 N N . ILE A 1 94 ? 10.278 5.276 -6.688 1.00 95.00 94 ILE A N 1
ATOM 729 C CA . ILE A 1 94 ? 10.101 3.830 -6.869 1.00 95.00 94 ILE A CA 1
ATOM 730 C C . ILE A 1 94 ? 11.387 3.061 -6.540 1.00 95.00 94 ILE A C 1
ATOM 732 O O . ILE A 1 94 ? 11.312 1.974 -5.972 1.00 95.00 94 ILE A O 1
ATOM 736 N N . ASP A 1 95 ? 12.554 3.643 -6.822 1.00 96.75 95 ASP A N 1
ATOM 737 C CA . ASP A 1 95 ? 13.848 3.031 -6.519 1.00 96.75 95 ASP A CA 1
ATOM 738 C C . ASP A 1 95 ? 14.088 2.990 -5.005 1.00 96.75 95 ASP A C 1
ATOM 740 O O . ASP A 1 95 ? 14.425 1.938 -4.462 1.00 96.75 95 ASP A O 1
ATOM 744 N N . ASP A 1 96 ? 13.818 4.097 -4.305 1.00 97.94 96 ASP A N 1
ATOM 745 C CA . ASP A 1 96 ? 13.926 4.167 -2.843 1.00 97.94 96 ASP A CA 1
ATOM 746 C C . ASP A 1 96 ? 12.937 3.212 -2.161 1.00 97.94 96 ASP A C 1
ATOM 748 O O . ASP A 1 96 ? 13.287 2.527 -1.198 1.00 97.94 96 ASP A O 1
ATOM 752 N N . LEU A 1 97 ? 11.708 3.113 -2.681 1.00 98.19 97 LEU A N 1
ATOM 753 C CA . LEU A 1 97 ? 10.708 2.162 -2.200 1.00 98.19 97 LEU A CA 1
ATOM 754 C C . LEU A 1 97 ? 11.168 0.714 -2.392 1.00 98.19 97 LEU A C 1
ATOM 756 O O . LEU A 1 97 ? 11.129 -0.081 -1.455 1.00 98.19 97 LEU A O 1
ATOM 760 N N . SER A 1 98 ? 11.621 0.381 -3.600 1.00 97.06 98 SER A N 1
ATOM 761 C CA . SER A 1 98 ? 12.126 -0.942 -3.971 1.00 97.06 98 SER A CA 1
ATOM 762 C C . SER A 1 98 ? 13.303 -1.366 -3.085 1.00 97.06 98 SER A C 1
ATOM 764 O O . SER A 1 98 ? 13.348 -2.503 -2.591 1.00 97.06 98 SER A O 1
ATOM 766 N N . GLN A 1 99 ? 14.227 -0.437 -2.818 1.00 97.50 99 GLN A N 1
ATOM 767 C CA . GLN A 1 99 ? 15.357 -0.668 -1.927 1.00 97.50 99 GLN A CA 1
ATOM 768 C C . GLN A 1 99 ? 14.901 -0.850 -0.478 1.00 97.50 99 GLN A C 1
ATOM 770 O O . GLN A 1 99 ? 15.320 -1.815 0.159 1.00 97.50 99 GLN A O 1
ATOM 775 N N . ALA A 1 100 ? 14.010 0.009 0.026 1.00 98.12 100 ALA A N 1
ATOM 776 C CA . ALA A 1 100 ? 13.488 -0.094 1.386 1.00 98.12 100 ALA A CA 1
ATOM 777 C C . ALA A 1 100 ? 12.783 -1.439 1.620 1.00 98.12 100 ALA A C 1
ATOM 779 O O . ALA A 1 100 ? 13.044 -2.096 2.623 1.00 98.12 100 ALA A O 1
ATOM 780 N N . VAL A 1 101 ? 11.943 -1.891 0.680 1.00 97.62 101 VAL A N 1
ATOM 781 C CA . VAL A 1 101 ? 11.269 -3.199 0.765 1.00 97.62 101 VAL A CA 1
ATOM 782 C C . VAL A 1 101 ? 12.291 -4.336 0.801 1.00 97.62 101 VAL A C 1
ATOM 784 O O . VAL A 1 101 ? 12.187 -5.234 1.636 1.00 97.62 101 VAL A O 1
ATOM 787 N N . THR A 1 102 ? 13.307 -4.283 -0.064 1.00 96.44 102 THR A N 1
ATOM 788 C CA . THR A 1 102 ? 14.379 -5.289 -0.094 1.00 96.44 102 THR A CA 1
ATOM 789 C C . THR A 1 102 ? 15.146 -5.322 1.232 1.00 96.44 102 THR A C 1
ATOM 791 O O . THR A 1 102 ? 15.357 -6.394 1.798 1.00 96.44 102 THR A O 1
ATOM 794 N N . ASP A 1 103 ? 15.502 -4.156 1.770 1.00 97.88 103 ASP A N 1
ATOM 795 C CA . ASP A 1 103 ? 16.236 -4.022 3.030 1.00 97.88 103 ASP A CA 1
ATOM 796 C C . ASP A 1 103 ? 15.438 -4.550 4.226 1.00 97.88 103 ASP A C 1
ATOM 798 O O . ASP A 1 103 ? 15.996 -5.267 5.061 1.00 97.88 103 ASP A O 1
ATOM 802 N N . SER A 1 104 ? 14.136 -4.252 4.280 1.00 97.44 104 SER A N 1
ATOM 803 C CA . SER A 1 104 ? 13.213 -4.756 5.300 1.00 97.44 104 SER A CA 1
ATOM 804 C C . SER A 1 104 ? 13.043 -6.270 5.238 1.00 97.44 104 SER A C 1
ATOM 806 O O . SER A 1 104 ? 13.087 -6.944 6.269 1.00 97.44 104 SER A O 1
ATOM 808 N N . ILE A 1 105 ? 12.888 -6.828 4.033 1.00 95.81 105 ILE A N 1
ATOM 809 C CA . ILE A 1 105 ? 12.798 -8.277 3.826 1.00 95.81 105 ILE A CA 1
ATOM 810 C C . ILE A 1 105 ? 14.098 -8.971 4.269 1.00 95.81 105 ILE A C 1
ATOM 812 O O . ILE A 1 105 ? 14.057 -10.016 4.925 1.00 95.81 105 ILE A O 1
ATOM 816 N N . ASP A 1 106 ? 15.252 -8.389 3.937 1.00 96.19 106 ASP A N 1
ATOM 817 C CA . ASP A 1 106 ? 16.573 -8.914 4.302 1.00 96.19 106 ASP A CA 1
ATOM 818 C C . ASP A 1 106 ? 16.964 -8.617 5.757 1.00 96.19 106 ASP A C 1
ATOM 820 O O . ASP A 1 106 ? 18.003 -9.088 6.226 1.00 96.19 106 ASP A O 1
ATOM 824 N N . LYS A 1 107 ? 16.121 -7.877 6.491 1.00 96.50 107 LYS A N 1
ATOM 825 C CA . LYS A 1 107 ? 16.321 -7.483 7.892 1.00 96.50 107 LYS A CA 1
ATOM 826 C C . LYS A 1 107 ? 17.661 -6.779 8.107 1.00 96.50 107 LYS A C 1
ATOM 828 O O . LYS A 1 107 ? 18.388 -7.080 9.061 1.00 96.50 107 LYS A O 1
ATOM 833 N N . LYS A 1 108 ? 18.019 -5.864 7.202 1.00 98.25 108 LYS A N 1
ATOM 834 C CA . LYS A 1 108 ? 19.250 -5.079 7.339 1.00 98.25 108 LYS A CA 1
ATOM 835 C C . LYS A 1 108 ? 19.199 -4.232 8.613 1.00 98.25 108 LYS A C 1
ATOM 837 O O . LYS A 1 108 ? 18.151 -3.760 9.039 1.00 98.25 108 LYS A O 1
ATOM 842 N N . ILE A 1 109 ? 20.351 -4.026 9.250 1.00 97.31 109 ILE A N 1
ATOM 843 C CA . ILE A 1 109 ? 20.416 -3.206 10.468 1.00 97.31 109 ILE A CA 1
ATOM 844 C C . ILE A 1 109 ? 19.958 -1.784 10.133 1.00 97.31 109 ILE A C 1
ATOM 846 O O . ILE A 1 109 ? 20.515 -1.147 9.244 1.00 97.31 109 ILE A O 1
ATOM 850 N N . GLY A 1 110 ? 18.962 -1.298 10.874 1.00 96.38 110 GLY A N 1
ATOM 851 C CA . GLY A 1 110 ? 18.379 0.027 10.667 1.00 96.38 110 GLY A CA 1
ATOM 852 C C . GLY A 1 110 ? 17.281 0.085 9.604 1.00 96.38 110 GLY A C 1
ATOM 853 O O . GLY A 1 110 ? 16.756 1.170 9.383 1.00 96.38 110 GLY A O 1
ATOM 854 N N . SER A 1 111 ? 16.909 -1.036 8.970 1.00 97.44 111 SER A N 1
ATOM 855 C CA . SER A 1 111 ? 15.717 -1.077 8.120 1.00 97.44 111 SER A CA 1
ATOM 856 C C . SER A 1 111 ? 14.447 -1.050 8.968 1.00 97.44 111 SER A C 1
ATOM 858 O O . SER A 1 111 ? 14.384 -1.687 10.024 1.00 97.44 111 SER A O 1
ATOM 860 N N . ASP A 1 112 ? 13.407 -0.398 8.458 1.00 97.25 112 ASP A N 1
ATOM 861 C CA . ASP A 1 112 ? 12.060 -0.524 9.012 1.00 97.25 112 ASP A CA 1
ATOM 862 C C . ASP A 1 112 ? 11.560 -1.982 8.892 1.00 97.25 112 ASP A C 1
ATOM 864 O O . ASP A 1 112 ? 12.048 -2.740 8.043 1.00 97.25 112 ASP A O 1
ATOM 868 N N . PRO A 1 113 ? 10.571 -2.407 9.696 1.00 96.44 113 PRO A N 1
ATOM 869 C CA . PRO A 1 113 ? 9.818 -3.627 9.421 1.00 96.44 113 PRO A CA 1
ATOM 870 C C . PRO A 1 113 ? 9.194 -3.595 8.018 1.00 96.44 113 PRO A C 1
ATOM 872 O O . PRO A 1 113 ? 8.873 -2.526 7.501 1.00 96.44 113 PRO A O 1
ATOM 875 N N . ILE A 1 114 ? 9.013 -4.771 7.409 1.00 94.94 114 ILE A N 1
ATOM 876 C CA . ILE A 1 114 ? 8.297 -4.880 6.132 1.00 94.94 114 ILE A CA 1
ATOM 877 C C . ILE A 1 114 ? 6.868 -4.327 6.297 1.00 94.94 114 ILE A C 1
ATOM 879 O O . ILE A 1 114 ? 6.234 -4.649 7.306 1.00 94.94 114 ILE A O 1
ATOM 883 N N . PRO A 1 115 ? 6.363 -3.503 5.358 1.00 97.44 115 PRO A N 1
ATOM 884 C CA . PRO A 1 115 ? 4.988 -3.026 5.422 1.00 97.44 115 PRO A CA 1
ATOM 885 C C . PRO A 1 115 ? 3.992 -4.147 5.105 1.00 97.44 115 PRO A C 1
ATOM 887 O O . PRO A 1 115 ? 4.339 -5.138 4.459 1.00 97.44 115 PRO A O 1
ATOM 890 N N . ASP A 1 116 ? 2.735 -3.953 5.496 1.00 97.38 116 ASP A N 1
ATOM 891 C CA . ASP A 1 116 ? 1.640 -4.872 5.164 1.00 97.38 116 ASP A CA 1
ATOM 892 C C . ASP A 1 116 ? 1.281 -4.806 3.672 1.00 97.38 116 ASP A C 1
ATOM 894 O O . ASP A 1 116 ? 0.978 -5.821 3.046 1.00 97.38 116 ASP A O 1
ATOM 898 N N . VAL A 1 117 ? 1.336 -3.601 3.092 1.00 97.06 117 VAL A N 1
ATOM 899 C CA . VAL A 1 117 ? 1.070 -3.335 1.673 1.00 97.06 117 VAL A CA 1
ATOM 900 C C . VAL A 1 117 ? 2.129 -2.384 1.128 1.00 97.06 117 VAL A C 1
ATOM 902 O O . VAL A 1 117 ? 2.537 -1.429 1.786 1.00 97.06 117 VAL A O 1
ATOM 905 N N . PHE A 1 118 ? 2.565 -2.592 -0.109 1.00 97.25 118 PHE A N 1
ATOM 906 C CA . PHE A 1 118 ? 3.440 -1.642 -0.783 1.00 97.25 118 PHE A CA 1
ATOM 907 C C . PHE A 1 118 ? 3.119 -1.551 -2.271 1.00 97.25 118 PHE A C 1
ATOM 909 O O . PHE A 1 118 ? 2.725 -2.530 -2.901 1.00 97.25 118 PHE A O 1
ATOM 916 N N . ALA A 1 119 ? 3.299 -0.360 -2.836 1.00 96.56 119 ALA A N 1
ATOM 917 C CA . ALA A 1 119 ? 3.256 -0.173 -4.278 1.00 96.56 119 ALA A CA 1
ATOM 918 C C . ALA A 1 119 ? 4.516 -0.774 -4.917 1.00 96.56 119 ALA A C 1
ATOM 920 O O . ALA A 1 119 ? 5.629 -0.553 -4.443 1.00 96.56 119 ALA A O 1
ATOM 921 N N . ALA A 1 120 ? 4.359 -1.514 -6.008 1.00 94.94 120 ALA A N 1
ATOM 922 C CA . ALA A 1 120 ? 5.477 -2.072 -6.756 1.00 94.94 120 ALA A CA 1
ATOM 923 C C . ALA A 1 120 ? 5.070 -2.390 -8.193 1.00 94.94 120 ALA A C 1
ATOM 925 O O . ALA A 1 120 ? 3.892 -2.579 -8.494 1.00 94.94 120 ALA A O 1
ATOM 926 N N . TYR A 1 121 ? 6.070 -2.484 -9.066 1.00 92.94 121 TYR A N 1
ATOM 927 C CA . TYR A 1 121 ? 5.917 -3.122 -10.367 1.00 92.94 121 TYR A CA 1
ATOM 928 C C . TYR A 1 121 ? 5.957 -4.651 -10.228 1.00 92.94 121 TYR A C 1
ATOM 930 O O . TYR A 1 121 ? 6.492 -5.193 -9.254 1.00 92.94 121 TYR A O 1
ATOM 938 N N . ALA A 1 122 ? 5.365 -5.349 -11.200 1.00 93.12 122 ALA A N 1
ATOM 939 C CA . ALA A 1 122 ? 5.168 -6.796 -11.152 1.00 93.12 122 ALA A CA 1
ATOM 940 C C . ALA A 1 122 ? 6.483 -7.592 -11.062 1.00 93.12 122 ALA A C 1
ATOM 942 O O . ALA A 1 122 ? 6.531 -8.614 -10.386 1.00 93.12 122 ALA A O 1
ATOM 943 N N . ASP A 1 123 ? 7.564 -7.102 -11.671 1.00 93.38 123 ASP A N 1
ATOM 944 C CA . ASP A 1 123 ? 8.897 -7.710 -11.614 1.00 93.38 123 ASP A CA 1
ATOM 945 C C . ASP A 1 123 ? 9.446 -7.787 -10.180 1.00 93.38 123 ASP A C 1
ATOM 947 O O . ASP A 1 123 ? 9.907 -8.844 -9.744 1.00 93.38 123 ASP A O 1
ATOM 951 N N . LYS A 1 124 ? 9.320 -6.706 -9.403 1.00 94.69 124 LYS A N 1
ATOM 952 C CA . LYS A 1 124 ? 9.697 -6.695 -7.987 1.00 94.69 124 LYS A CA 1
ATOM 953 C C . LYS A 1 124 ? 8.830 -7.651 -7.174 1.00 94.69 124 LYS A C 1
ATOM 955 O O . LYS A 1 124 ? 9.351 -8.380 -6.331 1.00 94.69 124 LYS A O 1
ATOM 960 N N . VAL A 1 125 ? 7.517 -7.674 -7.408 1.00 95.56 125 VAL A N 1
ATOM 961 C CA . VAL A 1 125 ? 6.629 -8.588 -6.672 1.00 95.56 125 VAL A CA 1
ATOM 962 C C . VAL A 1 125 ? 6.934 -10.044 -7.027 1.00 95.56 125 VAL A C 1
ATOM 964 O O . VAL A 1 125 ? 6.929 -10.885 -6.134 1.00 95.56 125 VAL A O 1
ATOM 967 N N . TYR A 1 126 ? 7.307 -10.344 -8.273 1.00 95.00 126 TYR A N 1
ATOM 968 C CA .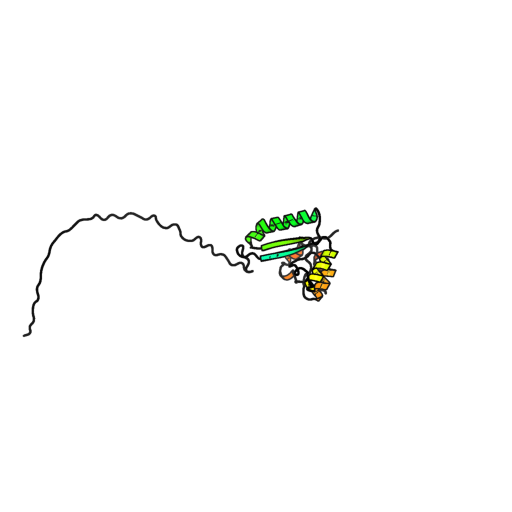 TYR A 1 126 ? 7.754 -11.676 -8.682 1.00 95.00 126 TYR A CA 1
ATOM 969 C C . TYR A 1 126 ? 9.014 -12.121 -7.922 1.00 95.00 126 TYR A C 1
ATOM 971 O O . TYR A 1 126 ? 9.076 -13.244 -7.421 1.00 95.00 126 TYR A O 1
ATOM 979 N N . GLU A 1 127 ? 10.004 -11.239 -7.734 1.00 94.56 127 GLU A N 1
ATOM 980 C CA . GLU A 1 127 ? 11.176 -11.543 -6.895 1.00 94.56 127 GLU A CA 1
ATOM 981 C C . GLU A 1 127 ? 10.795 -11.889 -5.446 1.00 94.56 127 GLU A C 1
ATOM 983 O O . GLU A 1 127 ? 11.369 -12.807 -4.852 1.00 94.56 127 GLU A O 1
ATOM 988 N N . ILE A 1 128 ? 9.824 -11.167 -4.883 1.00 94.81 128 ILE A N 1
ATOM 989 C CA . ILE A 1 128 ? 9.320 -11.357 -3.516 1.00 94.81 128 ILE A CA 1
ATOM 990 C C . ILE A 1 128 ? 8.490 -12.647 -3.410 1.00 94.81 128 ILE A C 1
ATOM 992 O O . ILE A 1 128 ? 8.614 -13.387 -2.429 1.00 94.81 128 ILE A O 1
ATOM 996 N N . ASP A 1 129 ? 7.692 -12.968 -4.428 1.00 95.00 129 ASP A N 1
ATOM 997 C CA . ASP A 1 129 ? 6.898 -14.197 -4.493 1.00 95.00 129 ASP A CA 1
ATOM 998 C C . ASP A 1 129 ? 7.783 -15.445 -4.525 1.00 95.00 129 ASP A C 1
ATOM 1000 O O . ASP A 1 129 ? 7.530 -16.394 -3.783 1.00 95.00 129 ASP A O 1
ATOM 1004 N N . ARG A 1 130 ? 8.916 -15.410 -5.244 1.00 93.94 130 ARG A N 1
ATOM 1005 C CA . ARG A 1 130 ? 9.901 -16.510 -5.222 1.00 93.94 130 ARG A CA 1
ATOM 1006 C C . ARG A 1 130 ? 10.527 -16.760 -3.848 1.00 93.94 130 ARG A C 1
ATOM 1008 O O . ARG A 1 130 ? 11.136 -17.807 -3.633 1.00 93.94 130 ARG A O 1
ATOM 1015 N N . ARG A 1 131 ? 10.382 -15.821 -2.909 1.00 93.81 131 ARG A N 1
ATOM 1016 C CA . ARG A 1 131 ? 10.780 -15.972 -1.499 1.00 93.81 131 ARG A CA 1
ATOM 1017 C C . ARG A 1 131 ? 9.623 -16.421 -0.599 1.00 93.81 131 ARG A C 1
ATOM 1019 O O . ARG A 1 131 ? 9.816 -16.545 0.607 1.00 93.81 131 ARG A O 1
ATOM 1026 N N . GLY A 1 132 ? 8.438 -16.661 -1.161 1.00 93.12 132 GLY A N 1
ATOM 1027 C CA . GLY A 1 132 ? 7.226 -17.052 -0.442 1.00 93.12 132 GLY A CA 1
ATOM 1028 C C . GLY A 1 132 ? 6.577 -15.911 0.341 1.00 93.12 132 GLY A C 1
ATOM 1029 O O . GLY A 1 132 ? 5.876 -16.173 1.314 1.00 93.12 132 GLY A O 1
ATOM 1030 N N . MET A 1 133 ? 6.843 -14.656 -0.037 1.00 93.69 133 MET A N 1
ATOM 1031 C CA . MET A 1 133 ? 6.430 -13.476 0.733 1.00 93.69 133 MET A CA 1
ATOM 1032 C C . MET A 1 133 ? 5.317 -12.652 0.071 1.00 93.69 133 MET A C 1
ATOM 1034 O O . MET A 1 133 ? 4.865 -11.679 0.666 1.00 93.69 133 MET A O 1
ATOM 1038 N N . ALA A 1 134 ? 4.847 -13.035 -1.121 1.00 93.62 134 ALA A N 1
ATOM 1039 C CA . ALA A 1 134 ? 3.699 -12.399 -1.765 1.00 93.62 134 ALA A CA 1
ATOM 1040 C C . ALA A 1 134 ? 2.408 -13.196 -1.512 1.00 93.62 134 ALA A C 1
ATOM 1042 O O . ALA A 1 134 ? 2.300 -14.393 -1.813 1.00 93.62 134 ALA A O 1
ATOM 1043 N N . VAL A 1 135 ? 1.405 -12.519 -0.956 1.00 94.38 135 VAL A N 1
ATOM 1044 C CA . VAL A 1 135 ? 0.096 -13.106 -0.654 1.00 94.38 135 VAL A CA 1
ATOM 1045 C C . VAL A 1 135 ? -0.703 -13.291 -1.943 1.00 94.38 135 VAL A C 1
ATOM 1047 O O . VAL A 1 135 ? -0.682 -12.445 -2.828 1.00 94.38 135 VAL A O 1
ATOM 1050 N N . ASP A 1 136 ? -1.409 -14.416 -2.045 1.00 95.25 136 ASP A N 1
ATOM 1051 C CA . ASP A 1 136 ? -2.411 -14.630 -3.089 1.00 95.25 136 ASP A CA 1
ATOM 1052 C C . ASP A 1 136 ? -3.712 -13.914 -2.710 1.00 95.25 136 ASP A C 1
ATOM 1054 O O . ASP A 1 136 ? -4.450 -14.378 -1.833 1.00 95.25 136 ASP A O 1
ATOM 1058 N N . ILE A 1 137 ? -3.964 -12.773 -3.352 1.00 94.00 137 ILE A N 1
ATOM 1059 C CA . ILE A 1 137 ? -5.091 -11.895 -3.036 1.00 94.00 137 ILE A CA 1
ATOM 1060 C C . ILE A 1 137 ? -6.416 -12.373 -3.630 1.00 94.00 137 ILE A C 1
ATOM 1062 O O . ILE A 1 137 ? -7.468 -11.920 -3.188 1.00 94.00 137 ILE A O 1
ATOM 1066 N N . SER A 1 138 ? -6.388 -13.320 -4.575 1.00 93.12 138 SER A N 1
ATOM 1067 C CA . SER A 1 138 ? -7.609 -13.898 -5.162 1.00 93.12 138 SER A CA 1
ATOM 1068 C C . SER A 1 138 ? -8.509 -14.554 -4.108 1.00 93.12 138 SER A C 1
ATOM 1070 O O . SER A 1 138 ? -9.713 -14.675 -4.290 1.00 93.12 138 SER A O 1
ATOM 1072 N N . LYS A 1 139 ? -7.940 -14.918 -2.954 1.00 93.88 139 LYS A N 1
ATOM 1073 C CA . LYS A 1 139 ? -8.658 -15.482 -1.803 1.00 93.88 139 LYS A CA 1
ATOM 1074 C C . LYS A 1 139 ? -9.540 -14.474 -1.065 1.00 93.88 139 LYS A C 1
ATOM 1076 O O . LYS A 1 139 ? -10.341 -14.890 -0.231 1.00 93.88 139 LYS A O 1
ATOM 1081 N N . TYR A 1 140 ? -9.366 -13.181 -1.330 1.00 93.12 140 TYR A N 1
ATOM 1082 C CA . TYR A 1 140 ? -10.099 -12.092 -0.681 1.00 93.12 140 TYR A CA 1
ATOM 1083 C C . TYR A 1 140 ? -11.011 -11.330 -1.646 1.00 93.12 140 TYR A C 1
ATOM 1085 O O . TYR A 1 140 ? -11.634 -10.360 -1.229 1.00 93.12 140 TYR A O 1
ATOM 1093 N N . LEU A 1 141 ? -11.078 -11.758 -2.909 1.00 94.00 141 LEU A N 1
ATOM 1094 C CA . LEU A 1 141 ? -11.874 -11.134 -3.959 1.00 94.00 141 LEU A CA 1
ATOM 1095 C C . LEU A 1 141 ? -12.832 -12.164 -4.556 1.00 94.00 141 LEU A C 1
ATOM 1097 O O . LEU A 1 141 ? -12.494 -13.335 -4.730 1.00 94.00 141 LEU A O 1
ATOM 1101 N N . THR A 1 142 ? -14.037 -11.721 -4.878 1.00 95.00 142 THR A N 1
ATOM 1102 C CA . THR A 1 142 ? -15.015 -12.494 -5.644 1.00 95.00 142 THR A CA 1
ATOM 1103 C C . THR A 1 142 ? -14.680 -12.476 -7.137 1.00 95.00 142 THR A C 1
ATOM 1105 O O . THR A 1 142 ? -13.926 -11.627 -7.618 1.00 95.00 142 THR A O 1
ATOM 1108 N N . ALA A 1 143 ? -15.245 -13.418 -7.897 1.00 94.06 143 ALA A N 1
ATOM 1109 C CA . ALA A 1 143 ? -15.073 -13.437 -9.350 1.00 94.06 143 ALA A CA 1
ATOM 1110 C C . ALA A 1 143 ? -15.694 -12.192 -10.000 1.00 94.06 143 ALA A C 1
ATOM 1112 O O . ALA A 1 143 ? -15.158 -11.672 -10.976 1.00 94.06 143 ALA A O 1
ATOM 1113 N N . GLU A 1 144 ? -16.798 -11.704 -9.431 1.00 96.56 144 GLU A N 1
ATOM 1114 C CA . GLU A 1 144 ? -17.454 -10.468 -9.834 1.00 96.56 144 GLU A CA 1
ATOM 1115 C C . GLU A 1 144 ? -16.535 -9.257 -9.630 1.00 96.56 144 GLU A C 1
ATOM 1117 O O . GLU A 1 144 ? -16.327 -8.514 -10.582 1.00 96.56 144 GLU A O 1
ATOM 1122 N N . GLU A 1 145 ? -15.922 -9.103 -8.448 1.00 95.94 145 GLU A N 1
ATOM 1123 C CA . GLU A 1 145 ? -14.979 -8.006 -8.164 1.00 95.94 145 GLU A CA 1
ATOM 1124 C C . GLU A 1 145 ? -13.746 -8.055 -9.073 1.00 95.94 145 GLU A C 1
ATOM 1126 O O . GLU A 1 145 ? -13.288 -7.021 -9.548 1.00 95.94 145 GLU A O 1
ATOM 1131 N N . ILE A 1 146 ? -13.215 -9.248 -9.362 1.00 94.50 146 ILE A N 1
ATOM 1132 C CA . ILE A 1 146 ? -12.098 -9.405 -10.308 1.00 94.50 146 ILE A CA 1
ATOM 1133 C C . ILE A 1 146 ? -12.522 -8.980 -11.723 1.00 94.50 146 ILE A C 1
ATOM 1135 O O . ILE A 1 146 ? -11.754 -8.315 -12.416 1.00 94.50 146 ILE A O 1
ATOM 1139 N N . GLY A 1 147 ? -13.745 -9.323 -12.137 1.00 94.75 147 GLY A N 1
ATOM 1140 C CA . GLY A 1 147 ? -14.298 -8.986 -13.451 1.00 94.75 147 GLY A CA 1
ATOM 1141 C C . GLY A 1 147 ? -14.592 -7.497 -13.672 1.00 94.75 147 GLY A C 1
ATOM 1142 O O . GLY A 1 147 ? -14.870 -7.102 -14.803 1.00 94.75 147 GLY A O 1
ATOM 1143 N N . GLU A 1 148 ? -14.521 -6.658 -12.632 1.00 95.00 148 GLU A N 1
ATOM 1144 C CA . GLU A 1 148 ? -14.611 -5.195 -12.770 1.00 95.00 148 GLU A CA 1
ATOM 1145 C C . GLU A 1 148 ? -13.323 -4.567 -13.332 1.00 95.00 148 GLU A C 1
ATOM 1147 O O . GLU A 1 148 ? -13.326 -3.412 -13.769 1.00 95.00 148 GLU A O 1
ATOM 1152 N N . TY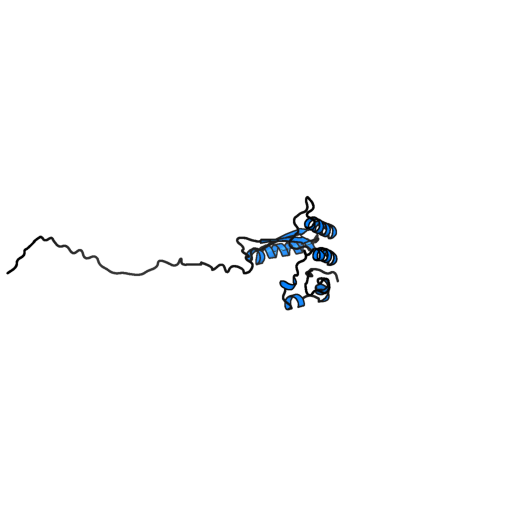R A 1 149 ? -12.219 -5.319 -13.354 1.00 93.44 149 TYR A N 1
ATOM 1153 C CA . TYR A 1 149 ? -10.922 -4.862 -13.840 1.00 93.44 149 TYR A CA 1
ATOM 1154 C C . TYR A 1 149 ? -10.663 -5.294 -15.285 1.00 93.44 149 TYR A C 1
ATOM 1156 O O . TYR A 1 149 ? -11.225 -6.256 -15.796 1.00 93.44 149 TYR A O 1
ATOM 1164 N N . VAL A 1 150 ? -9.757 -4.583 -15.962 1.00 93.62 150 VAL A N 1
ATOM 1165 C CA . VAL A 1 150 ? -9.283 -4.983 -17.293 1.00 93.62 150 VAL A CA 1
ATOM 1166 C C . VAL A 1 150 ? -8.487 -6.283 -17.169 1.00 93.62 150 VAL A C 1
ATOM 1168 O O . VAL A 1 150 ? -7.465 -6.295 -16.481 1.00 93.62 150 VAL A O 1
ATOM 1171 N N . ASP A 1 151 ? -8.898 -7.329 -17.894 1.00 93.31 151 ASP A N 1
ATOM 1172 C CA . ASP A 1 151 ? -8.284 -8.668 -17.854 1.00 93.31 151 ASP A CA 1
ATOM 1173 C C . ASP A 1 151 ? -6.753 -8.619 -17.918 1.00 93.31 151 ASP A C 1
ATOM 1175 O O . ASP A 1 151 ? -6.067 -9.194 -17.080 1.00 93.31 151 ASP A O 1
ATOM 1179 N N . ALA A 1 152 ? -6.197 -7.847 -18.857 1.00 92.31 152 ALA A N 1
ATOM 1180 C CA . ALA A 1 152 ? -4.751 -7.733 -19.032 1.00 92.31 152 ALA A CA 1
ATOM 1181 C C . ALA A 1 152 ? -4.007 -7.231 -17.776 1.00 92.31 152 ALA A C 1
ATOM 1183 O O . ALA A 1 152 ? -2.846 -7.581 -17.583 1.00 92.31 152 ALA A O 1
ATOM 1184 N N . TYR A 1 153 ? -4.647 -6.424 -16.922 1.00 91.94 153 TYR A N 1
ATOM 1185 C CA . TYR A 1 153 ? -4.040 -5.920 -15.684 1.00 91.94 153 TYR A CA 1
ATOM 1186 C C . TYR A 1 153 ? -4.115 -6.936 -14.544 1.00 91.94 153 TYR A C 1
ATOM 1188 O O . TYR A 1 153 ? -3.215 -6.973 -13.708 1.00 91.94 153 TYR A O 1
ATOM 1196 N N . ILE A 1 154 ? -5.157 -7.769 -14.521 1.00 93.38 154 ILE A N 1
ATOM 1197 C CA . ILE A 1 154 ? -5.255 -8.895 -13.587 1.00 93.38 154 ILE A CA 1
ATOM 1198 C C . ILE A 1 154 ? -4.236 -9.974 -13.960 1.00 93.38 154 ILE A C 1
ATOM 1200 O O . ILE A 1 154 ? -3.508 -10.450 -13.090 1.00 93.38 154 ILE A O 1
ATOM 1204 N N . GLU A 1 155 ? -4.125 -10.302 -15.249 1.00 92.44 155 GLU A N 1
ATOM 1205 C CA . GLU A 1 155 ? -3.186 -11.310 -15.750 1.00 92.44 155 GLU A CA 1
ATOM 1206 C C . GLU A 1 155 ? -1.718 -10.930 -15.507 1.00 92.44 155 GLU A C 1
ATOM 1208 O O . GLU A 1 155 ? -0.905 -11.795 -15.198 1.00 92.44 155 GLU A O 1
ATOM 1213 N N . GLU A 1 156 ? -1.365 -9.641 -15.550 1.00 91.44 156 GLU A N 1
ATOM 1214 C CA . GLU A 1 156 ? -0.018 -9.170 -15.180 1.00 91.44 156 GLU A CA 1
ATOM 1215 C C . GLU A 1 156 ? 0.336 -9.468 -13.712 1.00 91.44 156 GLU A C 1
A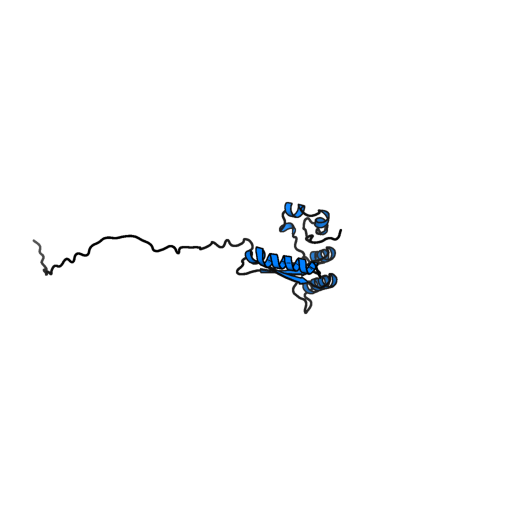TOM 1217 O O . GLU A 1 156 ? 1.506 -9.644 -13.369 1.00 91.44 156 GLU A O 1
ATOM 1222 N N . GLY A 1 157 ? -0.673 -9.546 -12.841 1.00 92.88 157 GLY A N 1
ATOM 1223 C CA . GLY A 1 157 ? -0.516 -9.918 -11.441 1.00 92.88 157 GLY A CA 1
ATOM 1224 C C . GLY A 1 157 ? -0.459 -11.425 -11.193 1.00 92.88 157 GLY A C 1
ATOM 1225 O O . GLY A 1 157 ? -0.282 -11.820 -10.039 1.00 92.88 157 GLY A O 1
ATOM 1226 N N . ARG A 1 158 ? -0.616 -12.270 -12.220 1.00 94.00 158 ARG A N 1
ATOM 1227 C CA . ARG A 1 158 ? -0.516 -13.731 -12.111 1.00 94.00 158 ARG A CA 1
ATOM 1228 C C . ARG A 1 158 ? 0.887 -14.189 -12.473 1.00 94.00 158 ARG A C 1
ATOM 1230 O O . ARG A 1 158 ? 1.381 -13.938 -13.569 1.00 94.00 158 ARG A O 1
ATOM 1237 N N . PHE A 1 159 ? 1.531 -14.910 -11.563 1.00 92.25 159 PHE A N 1
ATOM 1238 C CA . PHE A 1 159 ? 2.877 -15.436 -11.787 1.00 92.25 159 PHE A CA 1
ATOM 1239 C C . PHE A 1 159 ? 2.854 -16.928 -12.085 1.00 92.25 159 PHE A C 1
ATOM 1241 O O . PHE A 1 159 ? 1.991 -17.656 -11.591 1.00 92.25 159 PHE A O 1
ATOM 1248 N N . ASP A 1 160 ? 3.803 -17.366 -12.916 1.00 85.38 160 ASP A N 1
ATOM 1249 C CA . ASP A 1 160 ? 4.048 -18.769 -13.276 1.00 85.38 160 ASP A CA 1
ATOM 1250 C C . ASP A 1 160 ? 2.813 -19.532 -13.797 1.00 85.38 160 ASP A C 1
ATOM 1252 O O . ASP A 1 160 ? 2.713 -20.750 -13.654 1.00 85.38 160 ASP A O 1
ATOM 1256 N N . GLY A 1 161 ? 1.856 -18.818 -14.407 1.00 76.44 161 GLY A N 1
ATOM 1257 C CA . GLY A 1 161 ? 0.597 -19.398 -14.888 1.00 76.44 161 GLY A CA 1
ATOM 1258 C C . GLY A 1 161 ? -0.322 -19.892 -13.765 1.00 76.44 161 GLY A C 1
ATOM 1259 O O . GLY A 1 161 ? -1.156 -20.764 -14.000 1.00 76.44 161 GLY A O 1
ATOM 1260 N N . SER A 1 162 ? -0.143 -19.388 -12.540 1.00 80.88 162 SER A N 1
ATOM 1261 C CA . SER A 1 162 ? -1.011 -19.704 -11.409 1.00 80.88 162 SER A CA 1
ATOM 1262 C C . SER A 1 162 ? -2.325 -18.919 -11.452 1.00 80.88 162 SER A C 1
ATOM 1264 O O . SER A 1 162 ? -2.382 -17.765 -11.869 1.00 80.88 162 SER A O 1
ATOM 1266 N N . GLU A 1 163 ? -3.383 -19.531 -10.918 1.00 83.06 163 GLU A N 1
ATOM 1267 C CA . GLU A 1 163 ? -4.679 -18.874 -10.679 1.00 83.06 163 GLU A CA 1
ATOM 1268 C C . GLU A 1 163 ? -4.631 -17.878 -9.503 1.00 83.06 163 GLU A C 1
ATOM 1270 O O . GLU A 1 163 ? -5.630 -17.226 -9.195 1.00 83.06 163 GLU A O 1
ATOM 1275 N N . GLY A 1 164 ? -3.484 -17.742 -8.832 1.00 91.88 164 GLY A N 1
ATOM 1276 C CA . GLY A 1 164 ? -3.305 -16.773 -7.761 1.00 91.88 164 GLY A CA 1
ATOM 1277 C C . GLY A 1 164 ? -3.005 -15.385 -8.317 1.00 91.88 164 GLY A C 1
ATOM 1278 O O . GLY A 1 164 ? -2.219 -15.240 -9.251 1.00 91.88 164 GLY A O 1
ATOM 1279 N N . ILE A 1 165 ? -3.597 -14.357 -7.716 1.00 95.12 165 ILE A N 1
ATOM 1280 C CA . ILE A 1 165 ? -3.301 -12.958 -8.049 1.00 95.12 165 ILE A CA 1
ATOM 1281 C C . ILE A 1 165 ? -2.330 -12.442 -6.986 1.00 95.12 165 ILE A C 1
ATOM 1283 O O . ILE A 1 165 ? -2.592 -12.573 -5.793 1.00 95.12 165 ILE A O 1
ATOM 1287 N N .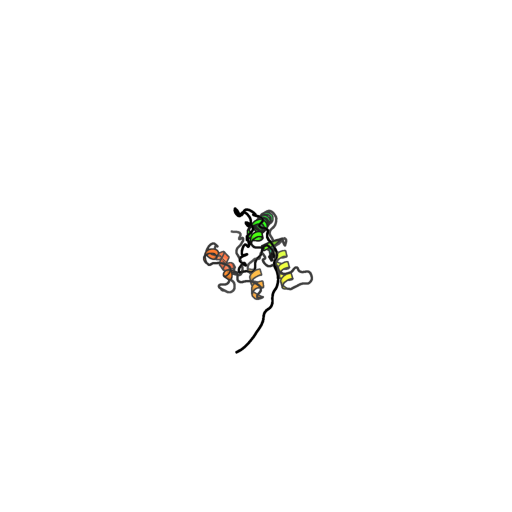 LYS A 1 166 ? -1.188 -11.890 -7.396 1.00 95.50 166 LYS A N 1
ATOM 1288 C CA . LYS A 1 166 ? -0.114 -11.414 -6.502 1.00 95.50 166 LYS A CA 1
ATOM 1289 C C . LYS A 1 166 ? 0.046 -9.900 -6.502 1.00 95.50 166 LYS A C 1
ATOM 1291 O O . LYS A 1 166 ? 0.633 -9.349 -5.575 1.00 95.50 166 LYS A O 1
ATOM 1296 N N . VAL A 1 167 ? -0.487 -9.227 -7.518 1.00 94.81 167 VAL A N 1
ATOM 1297 C CA . VAL A 1 167 ? -0.446 -7.769 -7.665 1.00 94.81 167 VAL A CA 1
ATOM 1298 C C . VAL A 1 167 ? -1.864 -7.264 -7.874 1.00 94.81 167 VAL A C 1
ATOM 1300 O O . VAL A 1 167 ? -2.547 -7.707 -8.794 1.00 94.81 167 VAL A O 1
ATOM 1303 N N . PHE A 1 168 ? -2.307 -6.338 -7.026 1.00 93.62 168 PHE A N 1
ATOM 1304 C CA . PHE A 1 168 ? -3.596 -5.676 -7.195 1.00 93.62 168 PHE A CA 1
ATOM 1305 C C . PHE A 1 168 ? -3.443 -4.454 -8.117 1.00 93.62 168 PHE A C 1
ATOM 1307 O O . PHE A 1 168 ? -2.614 -3.585 -7.822 1.00 93.62 168 PHE A O 1
ATOM 1314 N N . PRO A 1 169 ? -4.200 -4.348 -9.222 1.00 91.81 169 PRO A N 1
ATOM 1315 C CA . PRO A 1 169 ? -4.051 -3.239 -10.158 1.00 91.81 169 PRO A CA 1
ATOM 1316 C C . PRO A 1 169 ? -4.678 -1.949 -9.603 1.00 91.81 169 PRO A C 1
ATOM 1318 O O . PRO A 1 169 ? -5.894 -1.831 -9.496 1.00 91.81 169 PRO A O 1
ATOM 1321 N N . VAL A 1 170 ? -3.840 -0.958 -9.273 1.00 88.75 170 VAL A N 1
ATOM 1322 C CA . VAL A 1 170 ? -4.287 0.341 -8.717 1.00 88.75 170 VAL A CA 1
ATOM 1323 C C . VAL A 1 170 ? -4.125 1.495 -9.708 1.00 88.75 170 VAL A C 1
ATOM 1325 O O . VAL A 1 170 ? -4.992 2.360 -9.801 1.00 88.75 170 VAL A O 1
ATOM 1328 N N . ALA A 1 171 ? -3.022 1.529 -10.458 1.00 79.25 171 ALA A N 1
ATOM 1329 C CA . ALA A 1 171 ? -2.753 2.580 -11.433 1.00 79.25 171 ALA A CA 1
ATOM 1330 C C . ALA A 1 171 ? -1.911 2.045 -12.595 1.00 79.25 171 ALA A C 1
ATOM 1332 O O . ALA A 1 171 ? -0.905 1.367 -12.390 1.00 79.25 171 ALA A O 1
ATOM 1333 N N . LYS A 1 172 ? -2.303 2.401 -13.820 1.00 73.12 172 LYS A N 1
ATOM 1334 C CA . LYS A 1 172 ? -1.561 2.147 -15.060 1.00 73.12 172 LYS A CA 1
ATOM 1335 C C . LYS A 1 172 ? -1.589 3.410 -15.913 1.00 73.12 172 LYS A C 1
ATOM 1337 O O . LYS A 1 172 ? -2.620 4.071 -16.002 1.00 73.12 172 LYS A O 1
ATOM 1342 N N . SER A 1 173 ? -0.459 3.737 -16.538 1.00 59.91 173 SER A N 1
ATOM 1343 C CA . SER A 1 173 ? -0.451 4.698 -17.642 1.00 59.91 173 SER A CA 1
ATOM 1344 C C . SER A 1 173 ? -0.879 3.969 -18.908 1.00 59.91 173 SER A C 1
ATOM 1346 O O . SER A 1 173 ? -0.321 2.916 -19.222 1.00 59.91 173 SER A O 1
ATOM 1348 N N . THR A 1 174 ? -1.851 4.538 -19.610 1.00 52.56 174 THR A N 1
ATOM 1349 C CA . THR A 1 174 ? -2.237 4.168 -20.980 1.00 52.56 174 THR A CA 1
ATOM 1350 C C . THR A 1 174 ? -1.532 5.037 -22.000 1.00 52.56 174 THR A C 1
ATOM 1352 O O . THR A 1 174 ? -1.307 6.224 -21.668 1.00 52.56 174 THR A O 1
#

Foldseek 3Di:
DDDDDDDDDDDDDDDDDDDDDDDDDDDDDPPDDPPPPPPQDPVRFDLVAADEAEEEEADDDPRVVVVVVVLVVCCVPVCNHRRYHYDYDHLNHQVSQLVLQVCQVVVPVPRDHHGNYYDHQLVSLVVCVVVVRFDQCVVVDDPVRVVVDDPVQQVSQDPPPDPGGRDDDDDDDD

Radius of gyration: 36.31 Å; chains: 1; bounding box: 78×62×106 Å

pLDDT: mean 83.17, std 21.42, range [29.08, 98.69]

Organism: NCBI:txid566550

Sequence (174 aa):
MIRFQCEDKDVMGMKMKKNWVLPVLAAGILASGLTGCEKKDPYGLSAKNPVTITIWHYYNGVQKEGFDQLVQTFNESEGREKGIIVEAYSKGSIDDLSQAVTDSIDKKIGSDPIPDVFAAYADKVYEIDRRGMAVDISKYLTAEEIGEYVDAYIEEGRFDGSEGIKVFPVAKST